Protein AF-A0A8J6FWN0-F1 (afdb_monomer_lite)

Sequence (89 aa):
MEQYIYKMKSDGIYIINLERTWEKLLLAALAIVAIENPADVSVISSRNTGQQALLKFAAATGAIPIAGRFTLVFFTNQIQAAFREPSQG

Radius of gyration: 16.73 Å; chains: 1; bounding box: 38×26×44 Å

pLDDT: mean 88.28, std 10.05, range [41.5, 97.0]

Foldseek 3Di:
DVVQFPDADPVRDTDGNVVVVVVVVVVVVVVCVVDPDQQLAEDEDQDPVCQVVQVVVCVVRVYHYDYHDDDPCQDPPPPDPNHHHRDPD

Secondary structure (DSSP, 8-state):
-GGGEEEE-TTSPEEE-HHHHHHHHHHHHHHHHT-S-GGG-EEEE-SHHHHHHHHHHHHHH-PEEEESPPPGGGGT-TTSTT-------

InterPro domains:
  IPR005707 Small ribosomal subunit protein uS2, eukaryota/archaea [PTHR11489] (1-86)
  IPR023591 Small ribosomal subunit protein uS2, flavodoxin-like domain superfamily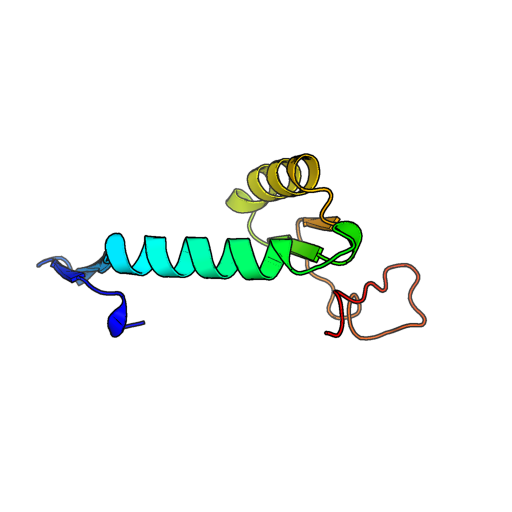 [SSF52313] (1-87)

Organism: Microtus ochrogaster (NCBI:txid79684)

Structure (mmCIF, N/CA/C/O backbone):
data_AF-A0A8J6FWN0-F1
#
_entry.id   AF-A0A8J6FWN0-F1
#
loop_
_atom_site.group_PDB
_atom_site.id
_atom_site.type_symbol
_atom_site.label_atom_id
_atom_site.label_alt_id
_atom_site.label_comp_id
_atom_site.label_asym_id
_atom_site.label_entity_id
_atom_site.label_seq_id
_atom_site.pdbx_PDB_ins_code
_atom_site.Cartn_x
_atom_site.Cartn_y
_atom_site.Cartn_z
_atom_site.occupancy
_atom_site.B_iso_or_equiv
_atom_site.auth_seq_id
_atom_site.auth_comp_id
_atom_site.auth_asym_id
_atom_site.auth_atom_id
_atom_site.pdbx_PDB_model_num
ATOM 1 N N . MET A 1 1 ? -11.274 12.524 5.217 1.00 89.44 1 MET A N 1
ATOM 2 C CA . MET A 1 1 ? -11.188 11.253 5.978 1.00 89.44 1 MET A CA 1
ATOM 3 C C . MET A 1 1 ? -12.444 10.943 6.775 1.00 89.44 1 MET A C 1
ATOM 5 O O . MET A 1 1 ? -12.715 9.771 6.976 1.00 89.44 1 MET A O 1
ATOM 9 N N . GLU A 1 2 ? -13.230 11.945 7.176 1.00 91.00 2 GLU A N 1
ATOM 10 C CA . GLU A 1 2 ? -14.453 11.764 7.978 1.00 91.00 2 GLU A CA 1
ATOM 11 C C . GLU A 1 2 ? -15.456 10.769 7.378 1.00 91.00 2 GLU A C 1
ATOM 13 O O . GLU A 1 2 ? -16.001 9.944 8.097 1.00 91.00 2 GLU A O 1
ATOM 18 N N . GLN A 1 3 ? -15.609 10.752 6.050 1.00 92.31 3 GLN A N 1
ATOM 19 C CA . GLN A 1 3 ? -16.482 9.811 5.330 1.00 92.31 3 GLN A CA 1
ATOM 20 C C . GLN A 1 3 ? -16.082 8.328 5.476 1.00 92.31 3 GLN A C 1
ATOM 22 O O . GLN A 1 3 ? -16.886 7.445 5.190 1.00 92.31 3 GLN A O 1
ATOM 27 N N . TYR A 1 4 ? -14.846 8.043 5.901 1.00 94.31 4 TYR A N 1
ATOM 28 C CA . TYR A 1 4 ? -14.347 6.682 6.133 1.00 94.31 4 TYR A CA 1
ATOM 29 C C . TYR A 1 4 ? -14.407 6.280 7.611 1.00 94.31 4 TYR A C 1
ATOM 31 O O . TYR A 1 4 ? -13.982 5.181 7.962 1.00 94.31 4 TYR A O 1
ATOM 39 N N . ILE A 1 5 ? -14.909 7.153 8.486 1.00 95.25 5 ILE A N 1
ATOM 40 C CA . ILE A 1 5 ? -15.052 6.878 9.914 1.00 95.25 5 ILE A CA 1
ATOM 41 C C . ILE A 1 5 ? -16.408 6.216 10.140 1.00 95.25 5 ILE A C 1
ATOM 43 O O . ILE A 1 5 ? -17.445 6.741 9.750 1.00 95.25 5 ILE A O 1
ATOM 47 N N . TYR A 1 6 ? -16.397 5.059 10.793 1.00 94.62 6 TYR A N 1
ATOM 48 C CA . TYR A 1 6 ? -17.612 4.388 11.240 1.00 94.62 6 TYR A CA 1
ATOM 49 C C . TYR A 1 6 ? -18.115 4.980 12.560 1.00 94.62 6 TYR A C 1
ATOM 51 O O . TYR A 1 6 ? -19.275 5.362 12.683 1.00 94.62 6 TYR A O 1
ATOM 59 N N . LYS A 1 7 ? -17.234 5.056 13.566 1.00 94.75 7 LYS A N 1
ATOM 60 C CA . LYS A 1 7 ? -17.560 5.555 14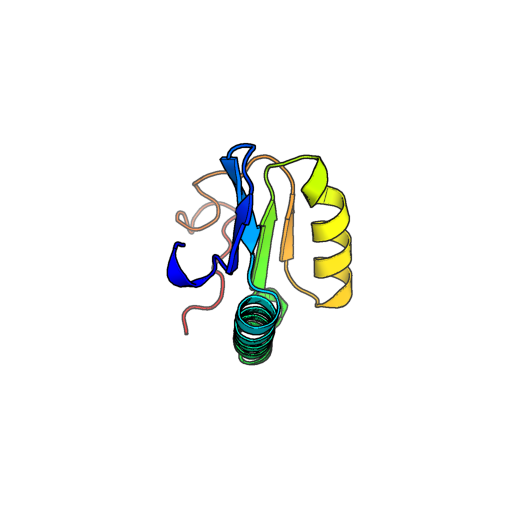.908 1.00 94.75 7 LYS A CA 1
ATOM 61 C C . LYS A 1 7 ? -16.298 5.985 15.654 1.00 94.75 7 LYS A C 1
ATOM 63 O O . LYS A 1 7 ? -15.234 5.408 15.449 1.00 94.75 7 LYS A O 1
ATOM 68 N N . MET A 1 8 ? -16.427 6.942 16.569 1.00 95.19 8 MET A N 1
ATOM 69 C CA . MET A 1 8 ? -15.392 7.279 17.552 1.00 95.19 8 MET A CA 1
ATOM 70 C C . MET A 1 8 ? -15.638 6.531 18.874 1.00 95.19 8 MET A C 1
ATOM 72 O O . MET A 1 8 ? -16.771 6.476 19.362 1.00 95.19 8 MET A O 1
ATOM 76 N N . LYS A 1 9 ? -14.592 5.928 19.449 1.00 95.00 9 LYS A N 1
ATOM 77 C CA . LYS A 1 9 ? -14.627 5.359 20.809 1.00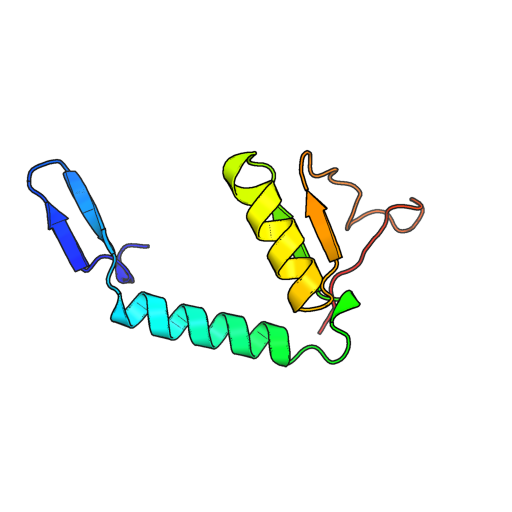 95.00 9 LYS A CA 1
ATOM 78 C C . LYS A 1 9 ? -14.555 6.470 21.863 1.00 95.00 9 LYS A C 1
ATOM 80 O O . LYS A 1 9 ? -14.095 7.568 21.570 1.00 95.00 9 LYS A O 1
ATOM 85 N N . SER A 1 10 ? -14.954 6.159 23.098 1.00 94.25 10 SER A N 1
ATOM 86 C CA . SER A 1 10 ? -14.802 7.053 24.261 1.00 94.25 10 SER A CA 1
ATOM 87 C C . SER A 1 10 ? -13.366 7.548 24.447 1.00 94.25 10 SER A C 1
ATOM 89 O O . SER A 1 10 ? -13.157 8.676 24.872 1.00 94.25 10 SER A O 1
ATOM 91 N N . ASP A 1 11 ? -12.391 6.729 24.053 1.00 94.88 11 ASP A N 1
ATOM 92 C CA . ASP A 1 11 ? -10.961 6.988 24.238 1.00 94.88 11 ASP A CA 1
ATOM 93 C C . ASP A 1 11 ? -10.365 7.869 23.117 1.00 94.88 11 ASP A C 1
ATOM 95 O O . ASP A 1 11 ? -9.150 7.981 22.985 1.00 94.88 11 ASP A O 1
ATOM 99 N N . GLY A 1 12 ? -11.207 8.447 22.248 1.00 93.94 12 GLY A N 1
ATOM 100 C CA . GLY A 1 12 ? -10.791 9.318 21.139 1.00 93.94 12 GLY A CA 1
ATOM 101 C C . GLY A 1 12 ? -10.272 8.588 19.893 1.00 93.94 12 GLY A C 1
ATOM 102 O O . GLY A 1 12 ? -9.855 9.226 18.929 1.00 93.94 12 GLY A O 1
ATOM 103 N N . ILE A 1 13 ? -10.309 7.251 19.874 1.00 95.75 13 ILE A N 1
ATOM 104 C CA . ILE A 1 13 ? -9.886 6.443 18.720 1.00 95.75 13 ILE A CA 1
ATOM 105 C C . ILE A 1 13 ? -11.022 6.349 17.696 1.00 95.75 13 ILE A C 1
ATOM 107 O O . ILE A 1 13 ? -12.124 5.890 18.011 1.00 95.75 13 ILE A O 1
ATOM 111 N N . TYR A 1 14 ? -10.730 6.710 16.448 1.00 95.44 14 TYR A N 1
ATOM 112 C CA . TYR A 1 14 ? -11.651 6.556 15.324 1.00 95.44 14 TYR A CA 1
ATOM 113 C C . TYR A 1 14 ? -11.574 5.149 14.725 1.00 95.44 14 TYR A C 1
ATOM 115 O O . TYR A 1 14 ? -10.503 4.664 14.364 1.00 95.44 14 TYR A O 1
ATOM 123 N N . ILE A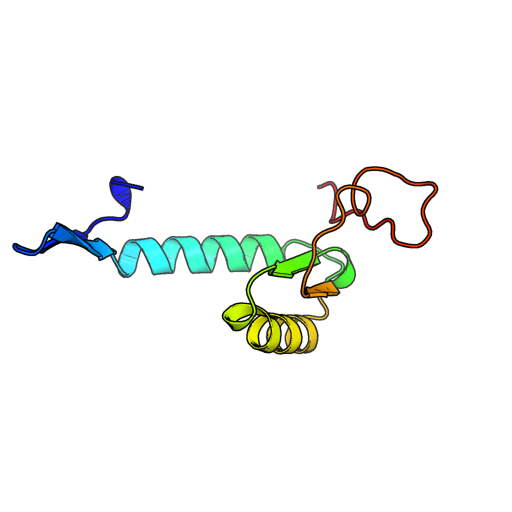 1 15 ? -12.727 4.498 14.596 1.00 95.31 15 ILE A N 1
ATOM 124 C CA . ILE A 1 15 ? -12.885 3.205 13.929 1.00 95.31 15 ILE A CA 1
ATOM 125 C C . ILE A 1 15 ? -13.157 3.465 12.447 1.00 95.31 15 ILE A C 1
ATOM 127 O O . ILE A 1 15 ? -14.082 4.204 12.110 1.00 95.31 15 ILE A O 1
ATOM 131 N N . ILE A 1 16 ? -12.372 2.843 11.569 1.00 96.88 16 ILE A N 1
ATOM 132 C CA . ILE A 1 16 ? -12.519 2.954 10.113 1.00 96.88 16 ILE A CA 1
ATOM 133 C C . ILE A 1 16 ? -13.638 2.021 9.629 1.00 96.88 16 ILE A C 1
ATOM 135 O O . ILE A 1 16 ? -13.747 0.883 10.084 1.00 96.88 16 ILE A O 1
ATOM 139 N N . ASN A 1 17 ? -14.462 2.494 8.694 1.00 96.44 17 ASN A N 1
ATOM 140 C CA . ASN A 1 17 ? -15.468 1.679 8.022 1.00 96.44 17 ASN A CA 1
ATOM 141 C C . ASN A 1 17 ? -14.796 0.709 7.027 1.00 96.44 17 ASN A C 1
ATOM 143 O O . ASN A 1 17 ? -14.192 1.132 6.035 1.00 96.44 17 ASN A O 1
ATOM 147 N N . LEU A 1 18 ? -14.916 -0.596 7.289 1.00 95.75 18 LEU A N 1
ATOM 148 C CA . LEU A 1 18 ? -14.298 -1.646 6.475 1.00 95.75 18 LEU A CA 1
ATOM 149 C C . LEU A 1 18 ? -14.943 -1.810 5.095 1.00 95.75 18 LEU A C 1
ATOM 151 O O . LEU A 1 18 ? -14.222 -2.064 4.136 1.00 95.75 18 LEU A O 1
ATOM 155 N N . GLU A 1 19 ? -16.256 -1.615 4.969 1.00 96.00 19 GLU A N 1
ATOM 156 C CA . GLU A 1 19 ? -16.963 -1.706 3.684 1.00 96.00 19 GLU A CA 1
ATOM 157 C C . GLU A 1 19 ? -16.453 -0.627 2.722 1.00 96.00 19 GLU A C 1
ATOM 159 O O . GLU A 1 19 ? -15.985 -0.924 1.624 1.00 96.00 19 GLU A O 1
ATOM 164 N N . ARG A 1 20 ? -16.393 0.624 3.196 1.00 94.81 20 ARG A N 1
ATOM 165 C CA . ARG A 1 20 ? -15.826 1.744 2.426 1.00 94.81 20 ARG A CA 1
ATOM 166 C C . ARG A 1 20 ? -14.345 1.551 2.103 1.00 94.81 20 ARG A C 1
ATOM 168 O O . ARG A 1 20 ? -13.880 1.975 1.047 1.00 94.81 20 ARG A O 1
ATOM 175 N N . THR A 1 21 ? -13.595 0.924 3.008 1.00 96.75 21 THR A N 1
ATOM 176 C CA . THR A 1 21 ? -12.178 0.608 2.776 1.00 96.75 21 THR A CA 1
ATOM 177 C C . THR A 1 21 ? -12.025 -0.432 1.670 1.00 96.75 21 THR A C 1
ATOM 179 O O . THR A 1 21 ? -11.166 -0.271 0.805 1.00 96.75 21 THR A O 1
ATOM 182 N N . TRP A 1 22 ? -12.876 -1.460 1.655 1.00 96.56 22 TRP A N 1
ATOM 183 C CA . TRP A 1 22 ? -12.876 -2.500 0.628 1.00 96.56 22 TRP A CA 1
ATOM 184 C C . TRP A 1 22 ? -13.201 -1.943 -0.763 1.00 96.56 22 TRP A C 1
ATOM 186 O O . TRP A 1 22 ? -12.467 -2.212 -1.712 1.00 96.56 22 TRP A O 1
ATOM 196 N N . GLU A 1 23 ? -14.218 -1.083 -0.874 1.00 96.56 23 GLU A N 1
ATOM 197 C CA . GLU A 1 23 ? -14.559 -0.390 -2.128 1.00 96.56 23 GLU A CA 1
ATOM 198 C C . GLU A 1 23 ? -13.358 0.385 -2.699 1.00 96.56 23 GLU A C 1
ATOM 200 O O . GLU A 1 23 ? -13.064 0.317 -3.894 1.00 96.56 23 GLU A O 1
ATOM 205 N N . LYS A 1 24 ? -12.624 1.107 -1.843 1.00 95.88 24 LYS A N 1
ATOM 206 C CA . LYS A 1 24 ? -11.441 1.875 -2.259 1.00 95.88 24 LYS A CA 1
ATOM 207 C C . LYS A 1 24 ? -10.244 0.993 -2.584 1.00 95.88 24 LYS A C 1
ATOM 209 O O . LYS A 1 24 ? -9.496 1.327 -3.501 1.00 95.88 24 LYS A O 1
ATOM 214 N N . LEU A 1 25 ? -10.076 -0.119 -1.873 1.00 96.44 25 LEU A N 1
ATOM 215 C CA . LEU A 1 25 ? -9.025 -1.090 -2.161 1.00 96.44 25 LEU A CA 1
ATOM 216 C C . LEU A 1 25 ? -9.218 -1.700 -3.554 1.00 96.44 25 LEU A C 1
ATOM 218 O O . LEU A 1 25 ? -8.266 -1.755 -4.330 1.00 96.44 25 LEU A O 1
ATOM 222 N N . LEU A 1 26 ? -10.450 -2.090 -3.895 1.00 97.00 26 LEU A N 1
ATOM 223 C CA . LEU A 1 26 ? -1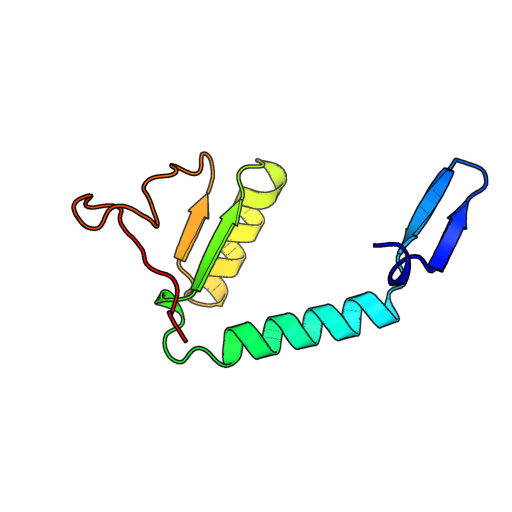0.784 -2.604 -5.224 1.00 97.00 26 LEU A CA 1
ATOM 224 C C . LEU A 1 26 ? -10.564 -1.551 -6.312 1.00 97.00 26 LEU A C 1
ATOM 226 O O . LEU A 1 26 ? -9.965 -1.856 -7.340 1.00 97.00 26 LEU A O 1
ATOM 230 N N . LEU A 1 27 ? -10.984 -0.305 -6.076 1.00 96.75 27 LEU A N 1
ATOM 231 C CA . LEU A 1 27 ? -10.759 0.786 -7.026 1.00 96.75 27 LEU A CA 1
ATOM 232 C C . LEU A 1 27 ? -9.262 1.020 -7.290 1.00 96.75 27 LEU A C 1
ATOM 234 O O . LEU A 1 27 ? -8.862 1.193 -8.438 1.00 96.75 27 LEU A O 1
ATOM 238 N N . ALA A 1 28 ? -8.432 0.994 -6.243 1.00 95.31 28 ALA A N 1
ATOM 239 C CA . ALA A 1 28 ? -6.984 1.125 -6.381 1.00 95.31 28 ALA A CA 1
ATOM 240 C C . ALA A 1 28 ? -6.371 -0.056 -7.149 1.00 95.31 28 ALA A C 1
ATOM 242 O O . ALA A 1 28 ? -5.521 0.154 -8.010 1.00 95.31 28 ALA A O 1
ATOM 243 N N . ALA A 1 29 ? -6.823 -1.285 -6.881 1.00 95.12 29 ALA A N 1
ATOM 244 C CA . ALA A 1 29 ? -6.369 -2.464 -7.613 1.00 95.12 29 ALA A CA 1
ATOM 245 C C . ALA A 1 29 ? -6.716 -2.373 -9.108 1.00 95.12 29 ALA A C 1
ATOM 247 O O . ALA A 1 29 ? -5.859 -2.637 -9.946 1.00 95.12 29 ALA A O 1
ATOM 248 N N . LEU A 1 30 ? -7.934 -1.935 -9.445 1.00 95.69 30 LEU A N 1
ATOM 249 C CA . LEU A 1 30 ? -8.350 -1.726 -10.835 1.00 95.69 30 LEU A CA 1
ATOM 250 C C . LEU A 1 30 ? -7.505 -0.658 -11.537 1.00 95.69 30 LEU A C 1
ATOM 252 O O . LEU A 1 30 ? -7.098 -0.869 -12.674 1.00 95.69 30 LEU A O 1
ATOM 256 N N . ALA A 1 31 ? -7.196 0.452 -10.861 1.00 94.12 31 ALA A N 1
ATOM 257 C CA . ALA A 1 31 ? -6.336 1.495 -11.421 1.00 94.12 31 ALA A CA 1
ATOM 258 C C . ALA A 1 31 ? -4.913 0.989 -11.713 1.00 94.12 31 ALA A C 1
ATOM 260 O O . ALA A 1 31 ? -4.325 1.372 -12.717 1.00 94.12 31 ALA A O 1
ATOM 261 N N . ILE A 1 32 ? -4.374 0.106 -10.865 1.00 92.12 32 ILE A N 1
ATOM 262 C CA . ILE A 1 32 ? -3.058 -0.511 -11.083 1.00 92.12 32 ILE A CA 1
ATOM 263 C C . ILE A 1 32 ? -3.105 -1.485 -12.267 1.00 92.12 32 ILE A C 1
ATOM 265 O O . ILE A 1 32 ? -2.208 -1.472 -13.099 1.00 92.12 32 ILE A O 1
ATOM 269 N N . VAL A 1 33 ? -4.149 -2.314 -12.357 1.00 93.62 33 VAL A N 1
ATOM 270 C CA . VAL A 1 33 ? -4.315 -3.300 -13.443 1.00 93.62 33 VAL A CA 1
ATOM 271 C C . VAL A 1 33 ? -4.568 -2.635 -14.800 1.00 93.62 33 VAL A C 1
ATOM 273 O O . VAL A 1 33 ? -4.252 -3.223 -15.827 1.00 93.62 33 VAL A O 1
ATOM 276 N N . ALA A 1 34 ? -5.119 -1.420 -14.821 1.00 94.38 34 ALA A N 1
ATOM 277 C CA . ALA A 1 34 ? -5.344 -0.668 -16.054 1.00 94.38 34 ALA A CA 1
ATOM 278 C C . ALA A 1 34 ? -4.043 -0.235 -16.760 1.00 94.38 34 ALA A C 1
ATOM 280 O O . ALA A 1 34 ? -4.093 0.151 -17.925 1.00 94.38 34 ALA A O 1
ATOM 281 N N . ILE A 1 35 ? -2.896 -0.289 -16.078 1.00 92.69 35 ILE A N 1
ATOM 282 C CA . ILE A 1 35 ? -1.593 0.060 -16.649 1.00 92.69 35 ILE A CA 1
ATOM 283 C C . ILE A 1 35 ? -1.032 -1.168 -17.372 1.00 92.69 35 ILE A C 1
ATOM 285 O O . ILE A 1 35 ? -0.817 -2.212 -16.758 1.00 92.69 35 ILE A O 1
ATOM 289 N N . GLU A 1 36 ? -0.784 -1.038 -18.678 1.00 90.44 36 GLU A N 1
ATOM 290 C CA . GLU A 1 36 ? -0.362 -2.156 -19.535 1.00 90.44 36 GLU A CA 1
ATOM 291 C C . GLU A 1 36 ? 0.987 -2.751 -19.115 1.00 90.44 36 GLU A C 1
ATOM 293 O O . GLU A 1 36 ? 1.154 -3.972 -19.067 1.00 90.44 36 GLU A O 1
ATOM 298 N N . ASN A 1 37 ? 1.955 -1.887 -18.802 1.00 90.25 37 ASN A N 1
ATOM 299 C CA . ASN A 1 37 ? 3.286 -2.293 -18.385 1.00 90.25 37 ASN A CA 1
ATOM 300 C C . ASN A 1 37 ? 3.439 -2.148 -16.860 1.00 90.25 37 ASN A C 1
ATOM 302 O O . ASN A 1 37 ? 3.509 -1.028 -16.347 1.00 90.25 37 ASN A O 1
ATOM 306 N N . PRO A 1 38 ? 3.573 -3.255 -16.107 1.00 88.31 38 PRO A N 1
ATOM 307 C CA . PRO A 1 38 ? 3.671 -3.196 -14.652 1.00 88.31 38 PRO A CA 1
ATOM 308 C C . PRO A 1 38 ? 4.922 -2.453 -14.164 1.00 88.31 38 PRO A C 1
ATOM 310 O O . PRO A 1 38 ? 4.915 -1.927 -13.052 1.00 88.31 38 PRO A O 1
ATOM 313 N N . ALA A 1 39 ? 5.979 -2.364 -14.982 1.00 88.38 39 ALA A N 1
ATOM 314 C CA . ALA A 1 39 ? 7.191 -1.624 -14.631 1.00 88.38 39 ALA A CA 1
ATOM 315 C C . ALA A 1 39 ? 6.964 -0.102 -14.552 1.00 88.38 39 ALA A C 1
ATOM 317 O O . ALA A 1 39 ? 7.725 0.588 -13.874 1.00 88.38 39 ALA A O 1
ATOM 318 N N . ASP A 1 40 ? 5.894 0.415 -15.160 1.00 88.81 40 ASP A N 1
ATOM 319 C CA . ASP A 1 40 ? 5.533 1.834 -15.073 1.00 88.81 40 ASP A CA 1
ATOM 320 C C . ASP A 1 40 ? 4.807 2.159 -13.756 1.00 88.81 40 ASP A C 1
ATOM 322 O O . ASP A 1 40 ? 4.541 3.317 -13.435 1.00 88.81 40 ASP A O 1
ATOM 326 N N . VAL A 1 41 ? 4.531 1.147 -12.928 1.00 90.31 41 VAL A N 1
ATOM 327 C CA . VAL A 1 41 ? 4.006 1.319 -11.575 1.00 90.31 41 VAL A CA 1
ATOM 328 C C . VAL A 1 41 ? 5.168 1.383 -10.589 1.00 90.31 41 VAL A C 1
ATOM 330 O O . VAL A 1 41 ? 5.945 0.441 -10.441 1.00 90.31 41 VAL A O 1
ATOM 333 N N . SER A 1 42 ? 5.272 2.492 -9.856 1.00 91.31 42 SER A N 1
ATOM 334 C CA . SER A 1 42 ? 6.262 2.664 -8.786 1.00 91.31 42 SER A CA 1
ATOM 335 C C . SER A 1 42 ? 5.618 2.565 -7.404 1.00 91.31 42 SER A C 1
ATOM 337 O O . SER A 1 42 ? 4.610 3.213 -7.126 1.00 91.31 42 SER A O 1
ATOM 339 N N . VAL A 1 43 ? 6.233 1.797 -6.502 1.00 92.00 43 VAL A N 1
ATOM 340 C CA . VAL A 1 43 ? 5.754 1.599 -5.122 1.00 92.00 43 VAL A CA 1
ATOM 341 C C . VAL A 1 43 ? 6.792 2.147 -4.157 1.00 92.00 43 VAL A C 1
ATOM 343 O O . VAL A 1 43 ? 7.965 1.791 -4.242 1.00 92.00 43 VAL A O 1
ATOM 346 N N . ILE A 1 44 ? 6.377 3.021 -3.235 1.00 91.94 44 ILE A N 1
ATOM 347 C CA . ILE A 1 44 ? 7.297 3.831 -2.422 1.00 91.94 44 ILE A CA 1
ATOM 348 C C . ILE A 1 44 ? 6.962 3.713 -0.938 1.00 91.94 44 ILE A C 1
ATOM 350 O O . ILE A 1 44 ? 5.805 3.823 -0.534 1.00 91.94 44 ILE A O 1
ATOM 354 N N . SER A 1 45 ? 7.986 3.535 -0.102 1.00 91.81 45 SER A N 1
ATOM 355 C CA . SER A 1 45 ? 7.843 3.631 1.350 1.00 91.81 45 SER A CA 1
ATOM 356 C C . SER A 1 45 ? 9.128 4.127 1.996 1.00 91.81 45 SER A C 1
ATOM 358 O O . SER A 1 45 ? 10.191 3.515 1.866 1.00 91.81 45 SER A O 1
ATOM 360 N N . SER A 1 46 ? 9.012 5.223 2.744 1.00 89.94 46 SER A N 1
ATOM 361 C CA . SER A 1 46 ? 10.105 5.782 3.543 1.00 89.94 46 SER A CA 1
ATOM 362 C C . SER A 1 46 ? 10.220 5.157 4.931 1.00 89.94 46 SER A C 1
ATOM 364 O O . SER A 1 46 ? 11.268 5.261 5.567 1.00 89.94 46 SER A O 1
ATOM 366 N N . ARG A 1 47 ? 9.161 4.496 5.413 1.00 89.44 47 ARG A N 1
ATOM 367 C CA . ARG A 1 47 ? 9.113 3.901 6.754 1.00 89.44 47 ARG A CA 1
ATOM 368 C C . ARG A 1 47 ? 9.669 2.485 6.737 1.00 89.44 47 ARG A C 1
ATOM 370 O O . ARG A 1 47 ? 9.310 1.688 5.876 1.00 89.44 47 ARG A O 1
ATOM 377 N N . ASN A 1 48 ? 10.472 2.153 7.744 1.00 88.06 48 ASN A N 1
ATOM 378 C CA . ASN A 1 48 ? 11.061 0.822 7.919 1.00 88.06 48 ASN A CA 1
ATOM 379 C C . ASN A 1 48 ? 10.012 -0.308 7.921 1.00 88.06 48 ASN A C 1
ATOM 381 O O . ASN A 1 48 ? 10.215 -1.326 7.268 1.00 88.06 48 ASN A O 1
ATOM 385 N N . THR A 1 49 ? 8.862 -0.104 8.569 1.00 91.19 49 THR A N 1
ATOM 386 C CA . THR A 1 49 ? 7.770 -1.087 8.649 1.00 91.19 49 THR A CA 1
ATOM 387 C C . THR A 1 49 ? 7.179 -1.448 7.286 1.00 91.19 49 THR A C 1
ATOM 389 O O . THR A 1 49 ? 6.676 -2.554 7.111 1.00 91.19 49 THR A O 1
ATOM 392 N N . GLY A 1 50 ? 7.244 -0.533 6.315 1.00 88.31 50 GLY A N 1
ATOM 393 C CA . GLY A 1 50 ? 6.691 -0.726 4.978 1.00 88.31 50 GLY A CA 1
ATOM 394 C C . GLY A 1 50 ? 7.673 -1.316 3.968 1.00 88.31 50 GLY A C 1
ATOM 395 O O . GLY A 1 50 ? 7.233 -1.815 2.937 1.00 88.31 50 GLY A O 1
ATOM 396 N N . GLN A 1 51 ? 8.983 -1.299 4.239 1.00 90.88 51 GLN A N 1
ATOM 397 C CA . GLN A 1 51 ? 9.998 -1.682 3.247 1.00 90.88 51 GLN A CA 1
ATOM 398 C C . GLN A 1 51 ? 9.892 -3.151 2.831 1.00 90.88 51 GLN A C 1
ATOM 400 O O . GLN A 1 51 ? 9.920 -3.460 1.643 1.00 90.88 51 GLN A O 1
ATOM 405 N N . GLN A 1 52 ? 9.718 -4.063 3.791 1.00 92.25 52 GLN A N 1
ATOM 406 C CA . GLN A 1 52 ? 9.620 -5.488 3.474 1.00 92.25 52 GLN A CA 1
ATOM 407 C C . GLN A 1 52 ? 8.332 -5.817 2.706 1.00 92.25 52 GLN A C 1
ATOM 409 O O . GLN A 1 52 ? 8.359 -6.616 1.771 1.00 92.25 52 GLN A O 1
ATOM 414 N N . ALA A 1 53 ? 7.209 -5.200 3.087 1.00 93.69 53 ALA A N 1
ATOM 415 C CA . ALA A 1 53 ? 5.938 -5.376 2.390 1.00 93.69 53 ALA A CA 1
ATOM 416 C C . ALA A 1 53 ? 6.011 -4.834 0.956 1.00 93.69 53 ALA A C 1
ATOM 418 O O . ALA A 1 53 ? 5.556 -5.497 0.029 1.00 93.69 53 ALA A O 1
ATOM 419 N N . LEU A 1 54 ? 6.655 -3.681 0.770 1.00 93.88 54 LEU A N 1
ATOM 420 C CA . LEU A 1 54 ? 6.875 -3.057 -0.531 1.00 93.88 54 LEU A CA 1
ATOM 421 C C . LEU A 1 54 ? 7.706 -3.940 -1.464 1.00 93.88 54 LEU A C 1
ATOM 423 O O . LEU A 1 54 ? 7.318 -4.126 -2.613 1.00 93.88 54 LEU A O 1
ATOM 427 N N . LEU A 1 55 ? 8.808 -4.520 -0.978 1.00 93.62 55 LEU A N 1
ATOM 428 C CA . LEU A 1 55 ? 9.643 -5.419 -1.784 1.00 93.62 55 LEU A CA 1
ATOM 429 C C . LEU A 1 55 ? 8.876 -6.673 -2.216 1.00 93.62 55 LEU A C 1
ATOM 431 O O . LEU A 1 55 ? 8.973 -7.088 -3.366 1.00 93.62 55 LEU A O 1
ATOM 435 N N . LYS A 1 56 ? 8.080 -7.256 -1.311 1.00 95.50 56 LYS A N 1
ATOM 436 C CA . LYS A 1 56 ? 7.235 -8.417 -1.626 1.00 95.50 56 LYS A CA 1
ATOM 437 C C . LYS A 1 56 ? 6.131 -8.071 -2.621 1.00 95.50 56 LYS A C 1
ATOM 439 O O . LYS A 1 56 ? 5.870 -8.856 -3.524 1.00 95.50 56 LYS A O 1
ATOM 444 N N . PHE A 1 57 ? 5.501 -6.909 -2.464 1.00 93.94 57 PHE A N 1
ATOM 445 C CA . PHE A 1 57 ? 4.461 -6.444 -3.375 1.00 93.94 57 PHE A CA 1
ATOM 446 C C . PHE A 1 57 ? 5.023 -6.221 -4.780 1.00 93.94 57 PHE A C 1
ATOM 448 O O . PHE A 1 57 ? 4.495 -6.778 -5.732 1.00 93.94 57 PHE A O 1
ATOM 455 N N . ALA A 1 58 ? 6.139 -5.498 -4.893 1.00 93.38 58 ALA A N 1
ATOM 456 C CA . ALA A 1 58 ? 6.837 -5.271 -6.155 1.00 93.38 58 ALA A CA 1
ATOM 457 C C . ALA A 1 58 ? 7.259 -6.581 -6.841 1.00 93.38 58 ALA A C 1
ATOM 459 O O . ALA A 1 58 ? 7.051 -6.744 -8.038 1.00 93.38 58 ALA A O 1
ATOM 460 N N . ALA A 1 59 ? 7.781 -7.549 -6.081 1.00 93.56 59 ALA A N 1
ATOM 461 C CA . ALA A 1 59 ? 8.132 -8.863 -6.620 1.00 93.56 59 ALA A CA 1
ATOM 462 C C . ALA A 1 59 ? 6.913 -9.653 -7.133 1.00 93.56 59 ALA A C 1
ATOM 464 O O . ALA A 1 59 ? 7.048 -10.427 -8.074 1.00 93.56 59 ALA A O 1
ATOM 465 N N . ALA A 1 60 ? 5.736 -9.469 -6.526 1.00 94.06 60 ALA A N 1
ATOM 466 C CA . ALA A 1 60 ? 4.508 -10.148 -6.934 1.00 94.06 60 ALA A CA 1
ATOM 467 C C . ALA A 1 60 ? 3.828 -9.490 -8.147 1.00 94.06 60 ALA A C 1
ATOM 469 O O . ALA A 1 60 ? 3.219 -10.192 -8.949 1.00 94.06 60 ALA A O 1
ATOM 470 N N . THR A 1 61 ? 3.908 -8.163 -8.277 1.00 91.69 61 THR A N 1
ATOM 471 C CA . THR A 1 61 ? 3.229 -7.408 -9.345 1.00 91.69 61 THR A CA 1
ATOM 472 C C . THR A 1 61 ? 4.132 -7.046 -10.522 1.00 91.69 61 THR A C 1
ATOM 474 O O . THR A 1 61 ? 3.621 -6.686 -11.575 1.00 91.69 61 THR A O 1
ATOM 477 N N . GLY A 1 62 ? 5.456 -7.121 -10.365 1.00 91.19 62 GLY A N 1
ATOM 478 C CA . GLY A 1 62 ? 6.423 -6.620 -11.348 1.00 91.19 62 GLY A CA 1
ATOM 479 C C . GLY A 1 62 ? 6.644 -5.103 -11.284 1.00 91.19 62 GLY A C 1
ATOM 480 O O . GLY A 1 62 ? 7.379 -4.562 -12.106 1.00 91.19 62 GLY A O 1
ATOM 481 N N . ALA A 1 63 ? 6.035 -4.423 -10.306 1.00 92.38 63 ALA A N 1
ATOM 482 C CA . ALA A 1 63 ? 6.196 -2.991 -10.082 1.00 92.38 63 ALA A CA 1
ATOM 483 C C . ALA A 1 63 ? 7.606 -2.638 -9.583 1.00 92.38 63 ALA A C 1
ATOM 485 O O . ALA A 1 63 ? 8.286 -3.452 -8.957 1.00 92.38 63 ALA A O 1
ATOM 486 N N . ILE A 1 64 ? 8.040 -1.394 -9.792 1.00 90.75 64 ILE A N 1
ATOM 487 C CA . ILE A 1 64 ? 9.365 -0.934 -9.366 1.00 90.75 64 ILE A CA 1
ATOM 488 C C . ILE A 1 64 ? 9.330 -0.485 -7.893 1.00 90.75 64 ILE A C 1
ATOM 490 O O . ILE A 1 64 ? 8.632 0.476 -7.549 1.00 90.75 64 ILE A O 1
ATOM 494 N N . PRO A 1 65 ? 10.117 -1.113 -6.997 1.00 91.44 65 PRO A N 1
ATOM 495 C CA . PRO A 1 65 ? 10.189 -0.708 -5.601 1.00 91.44 65 PRO A CA 1
ATOM 496 C C . PRO A 1 65 ? 11.150 0.475 -5.385 1.00 91.44 65 PRO A C 1
ATOM 498 O O . PRO A 1 65 ? 12.288 0.480 -5.859 1.00 91.44 65 PRO A O 1
ATOM 501 N N . ILE A 1 66 ? 10.727 1.452 -4.579 1.00 89.38 66 ILE A N 1
ATOM 502 C CA . ILE A 1 66 ? 11.561 2.530 -4.028 1.00 89.38 66 ILE A CA 1
ATOM 503 C C . ILE A 1 66 ? 11.493 2.449 -2.497 1.00 89.38 66 ILE A C 1
ATOM 505 O O . ILE A 1 66 ? 10.616 3.025 -1.847 1.00 89.38 66 ILE A O 1
ATOM 509 N N . ALA A 1 67 ? 12.416 1.684 -1.916 1.00 86.06 67 ALA A N 1
ATOM 510 C CA . ALA A 1 67 ? 12.527 1.515 -0.471 1.00 86.06 67 ALA A CA 1
ATOM 511 C C . ALA A 1 67 ? 13.471 2.560 0.143 1.00 86.06 67 ALA A C 1
ATOM 513 O O . ALA A 1 67 ? 14.571 2.793 -0.356 1.00 86.06 67 ALA A O 1
ATOM 514 N N . GLY A 1 68 ? 13.070 3.147 1.272 1.00 85.25 68 GLY A N 1
ATOM 515 C CA . GLY A 1 68 ? 13.922 4.057 2.036 1.00 85.25 68 GLY A CA 1
ATOM 516 C C . GLY A 1 68 ? 13.778 5.514 1.609 1.00 85.25 68 GLY A C 1
ATOM 517 O O . GLY A 1 68 ? 12.672 5.996 1.368 1.00 85.25 68 GLY A O 1
ATOM 518 N N . ARG A 1 69 ? 14.885 6.263 1.611 1.00 83.25 69 ARG A N 1
ATOM 519 C CA . ARG A 1 69 ? 14.839 7.710 1.378 1.00 83.25 69 ARG A CA 1
ATOM 520 C C . ARG A 1 69 ? 14.403 7.996 -0.058 1.00 83.25 69 ARG A C 1
ATOM 522 O O . ARG A 1 69 ? 15.123 7.693 -1.002 1.00 83.25 69 ARG A O 1
ATOM 529 N N . PHE A 1 70 ? 13.251 8.644 -0.198 1.00 82.38 70 PHE A N 1
ATOM 530 C CA . PHE A 1 70 ? 12.814 9.178 -1.477 1.00 82.38 70 PHE A CA 1
ATOM 531 C C . PHE A 1 70 ? 13.651 10.413 -1.838 1.00 82.38 70 PHE A C 1
ATOM 533 O O . PHE A 1 70 ? 13.677 11.400 -1.097 1.00 82.38 70 PHE A O 1
ATOM 540 N N . THR A 1 71 ? 14.352 10.348 -2.966 1.00 79.69 71 THR A N 1
ATOM 541 C CA . THR A 1 71 ? 15.099 11.478 -3.529 1.00 79.69 71 THR A CA 1
ATOM 542 C C . THR A 1 71 ? 14.175 12.259 -4.463 1.00 79.69 71 THR A C 1
ATOM 544 O O . THR A 1 71 ? 13.695 11.707 -5.442 1.00 79.69 71 THR A O 1
ATOM 547 N N . LEU A 1 72 ? 13.942 13.552 -4.208 1.00 69.25 72 LEU A N 1
ATOM 548 C CA . LEU A 1 72 ? 13.010 14.399 -4.989 1.00 69.25 72 LEU A CA 1
ATOM 549 C C . LEU A 1 72 ? 13.205 14.346 -6.514 1.00 69.25 72 LEU A C 1
ATOM 551 O O . LEU A 1 72 ? 12.281 14.577 -7.290 1.00 69.25 72 LEU A O 1
ATOM 555 N N . VAL A 1 73 ? 14.427 14.047 -6.926 1.00 76.88 73 VAL A N 1
ATOM 556 C CA . VAL A 1 73 ? 14.874 14.085 -8.308 1.00 76.88 73 VAL A CA 1
ATOM 557 C C . VAL A 1 73 ? 14.414 12.853 -9.112 1.00 76.88 73 VAL A C 1
ATOM 559 O O . VAL A 1 73 ? 14.411 12.901 -10.339 1.00 76.88 73 VAL A O 1
ATOM 562 N N . PHE A 1 74 ? 13.935 11.791 -8.442 1.00 78.06 74 PHE A N 1
ATOM 563 C CA . PHE A 1 74 ? 13.484 10.543 -9.077 1.00 78.06 74 PHE A CA 1
ATOM 564 C C . PHE A 1 74 ? 12.455 10.760 -10.191 1.00 78.06 74 PHE A C 1
ATOM 566 O O . PHE A 1 74 ? 12.521 10.060 -11.191 1.00 78.06 74 PHE A O 1
ATOM 573 N N . PHE A 1 75 ? 11.538 11.717 -10.036 1.00 82.56 75 PHE A N 1
ATOM 574 C CA . PHE A 1 75 ? 10.420 11.918 -10.969 1.00 82.56 75 PHE A CA 1
ATOM 575 C C . PHE A 1 75 ? 10.504 13.219 -11.771 1.00 82.56 75 PHE A C 1
ATOM 577 O O . PHE A 1 75 ? 9.634 13.491 -12.586 1.00 82.56 75 PHE A O 1
ATOM 584 N N . THR A 1 76 ? 11.511 14.060 -11.527 1.00 80.88 76 THR A N 1
ATOM 585 C CA . THR A 1 76 ? 11.521 15.446 -12.034 1.00 80.88 76 THR A CA 1
ATOM 586 C C . THR A 1 76 ? 12.717 15.787 -12.914 1.00 80.88 76 THR A C 1
ATOM 588 O O . THR A 1 76 ? 12.653 16.759 -13.659 1.00 80.88 76 THR A O 1
ATOM 591 N N . ASN A 1 77 ? 13.804 15.015 -12.866 1.00 80.50 77 ASN A N 1
ATOM 592 C CA . ASN A 1 77 ? 15.016 15.319 -13.624 1.00 80.50 77 ASN A CA 1
ATOM 593 C C . ASN A 1 77 ? 15.396 14.175 -14.560 1.00 80.50 77 ASN A C 1
ATOM 595 O O . ASN A 1 77 ? 16.030 13.207 -14.144 1.00 80.50 77 ASN A O 1
ATOM 599 N N . GLN A 1 78 ? 15.081 14.356 -15.838 1.00 76.38 78 GLN A N 1
ATOM 600 C CA . GLN A 1 78 ? 15.349 13.402 -16.916 1.00 76.38 78 GLN A CA 1
ATOM 601 C C . GLN A 1 78 ? 16.848 13.139 -17.163 1.00 76.38 78 GLN A C 1
ATOM 603 O O . GLN A 1 78 ? 17.194 12.149 -17.799 1.00 76.38 78 GLN A O 1
ATOM 608 N N . ILE A 1 79 ? 17.751 13.993 -16.662 1.00 78.69 79 ILE A N 1
ATOM 609 C CA . ILE A 1 79 ? 19.207 13.849 -16.851 1.00 78.69 79 ILE A CA 1
ATOM 610 C C . ILE A 1 79 ? 19.789 12.806 -15.886 1.00 78.69 79 ILE A C 1
ATOM 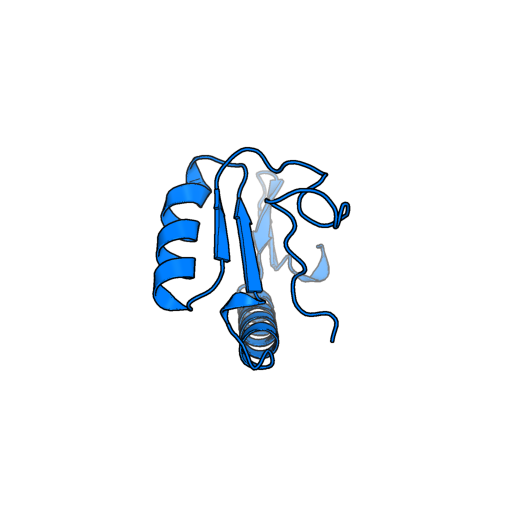612 O O . ILE A 1 79 ? 20.842 12.222 -16.144 1.00 78.69 79 ILE A O 1
ATOM 616 N N . GLN A 1 80 ? 19.138 12.562 -14.746 1.00 74.12 80 GLN A N 1
ATOM 617 C CA . GLN A 1 80 ? 19.687 11.663 -13.741 1.00 74.12 80 GLN A CA 1
ATOM 618 C C . GLN A 1 80 ? 19.456 10.196 -14.132 1.00 74.12 80 GLN A C 1
ATOM 620 O O . GLN A 1 80 ? 18.341 9.800 -14.442 1.00 74.12 80 GLN A O 1
ATOM 625 N N . ALA A 1 81 ? 20.482 9.347 -14.003 1.00 68.00 81 ALA A N 1
ATOM 626 C CA . ALA A 1 81 ? 20.387 7.908 -14.300 1.00 68.00 81 ALA A CA 1
ATOM 627 C C . ALA A 1 81 ? 19.333 7.153 -13.462 1.00 68.00 81 ALA A C 1
ATOM 629 O O . ALA A 1 81 ? 18.952 6.032 -13.782 1.00 68.00 81 ALA A O 1
ATOM 630 N N . ALA A 1 82 ? 18.888 7.759 -12.361 1.00 69.81 82 ALA A N 1
ATOM 631 C CA . ALA A 1 82 ? 17.856 7.230 -11.486 1.00 69.81 82 ALA A CA 1
ATOM 632 C C . ALA A 1 82 ? 16.448 7.764 -11.815 1.00 69.81 82 ALA A C 1
ATOM 634 O O . ALA A 1 82 ? 15.525 7.444 -11.074 1.00 69.81 82 ALA A O 1
ATOM 635 N N . PHE A 1 83 ? 16.276 8.573 -12.868 1.00 75.38 83 PHE A N 1
ATOM 636 C CA . PHE A 1 83 ? 14.975 9.089 -13.295 1.00 75.38 83 PHE A CA 1
ATOM 637 C C . PHE A 1 83 ? 14.014 7.953 -13.642 1.00 75.38 83 PHE A C 1
ATOM 639 O O . PHE A 1 83 ? 14.390 6.980 -14.297 1.00 75.38 83 PHE A O 1
ATOM 646 N N . ARG A 1 84 ? 12.774 8.068 -13.173 1.00 73.00 84 ARG A N 1
ATOM 647 C CA . ARG A 1 84 ? 11.686 7.121 -13.414 1.00 73.00 84 ARG A CA 1
ATOM 648 C C . ARG A 1 84 ? 10.414 7.927 -13.593 1.00 73.00 84 ARG A C 1
ATOM 650 O O . ARG A 1 84 ? 10.130 8.789 -12.776 1.00 73.00 84 ARG A O 1
ATOM 657 N N . GLU A 1 85 ? 9.636 7.642 -14.618 1.00 74.19 85 GLU A N 1
ATOM 658 C CA . GLU A 1 85 ? 8.346 8.293 -14.808 1.00 74.19 85 GLU A CA 1
ATOM 659 C C . GLU A 1 85 ? 7.267 7.220 -14.697 1.00 74.19 85 GLU A C 1
ATOM 661 O O . GLU A 1 85 ? 7.216 6.336 -15.550 1.00 74.19 85 GLU A O 1
ATOM 666 N N . PRO A 1 86 ? 6.471 7.204 -13.612 1.00 71.50 86 PRO A N 1
ATOM 667 C CA . PRO A 1 86 ? 5.325 6.316 -13.561 1.00 71.50 86 PRO A CA 1
ATOM 668 C C . PRO A 1 86 ? 4.302 6.764 -14.609 1.00 71.50 86 PRO A C 1
ATOM 670 O O . PRO A 1 86 ? 4.158 7.967 -14.824 1.00 71.50 86 PRO A O 1
ATOM 673 N N . SER A 1 87 ? 3.639 5.807 -15.265 1.00 62.19 87 SER A N 1
ATOM 674 C CA . SER A 1 87 ? 2.835 6.013 -16.484 1.00 62.19 87 SER A CA 1
ATOM 675 C C . SER A 1 87 ? 2.061 7.342 -16.493 1.00 62.19 87 SER A C 1
ATOM 677 O O . SER A 1 87 ? 1.171 7.552 -15.662 1.00 62.19 87 SER A O 1
ATOM 679 N N . GLN A 1 88 ? 2.384 8.220 -17.447 1.00 54.69 88 GLN A N 1
ATOM 680 C CA . GLN A 1 88 ? 1.530 9.344 -17.834 1.00 54.69 88 GLN A CA 1
ATOM 681 C C . GLN A 1 88 ? 0.378 8.733 -18.640 1.00 54.69 88 GLN A C 1
ATOM 683 O O . GLN A 1 88 ? 0.641 8.079 -19.646 1.00 54.69 88 GLN A O 1
ATOM 688 N N . GLY A 1 89 ? -0.849 8.823 -18.123 1.00 41.50 89 GLY A N 1
ATOM 689 C CA . GLY A 1 89 ? -2.026 8.155 -18.698 1.00 41.50 89 GLY A CA 1
ATOM 690 C C . GLY A 1 89 ? -2.336 8.523 -20.144 1.00 41.50 89 GLY A C 1
ATOM 691 O O . GLY A 1 89 ? -1.907 9.608 -20.597 1.00 41.50 89 GLY A O 1
#